Protein AF-A0A170XIV2-F1 (afdb_monomer_lite)

Organism: Triatoma infestans (NCBI:txid30076)

InterPro domains:
  IPR051944 BEACH domain-containing protein [PTHR46108] (42-141)

Sequence (144 aa):
MEKFGSIKQWIGIMNIMRKLRGSSGSAGNALTTNVLEEAGTAQHAALGLMHLKKLFSEYSHPVQNLSDKERDDKLYNMLPLFCKVFGNCPSSDMTAKFRDIVSFCQQVSKLMVSEIRRRASNQSTEAASCAIAKFLEIEGCEES

Secondary structure (DSSP, 8-state):
------HHHHHHHHHHHHHHHT-SS---------TTSHHHHHHHHHHHHHHHHHHHHHHHS-SSPPPHHHHHHHHHHHHHHHHHHHTT--HHHHHHH-TTHHHHHHHHHHHHHHHHHHHHTTS-HHHHHHHHHHHHPPPP----

pLDDT: mean 75.19, std 19.25, range [30.17, 95.06]

Radius of gyration: 17.4 Å; chains: 1; bounding box: 47×33×42 Å

Foldseek 3Di:
DPLDDDLCLVVLLVVLVVQLVPPPDDDDDDDDDDPPCCPVLVVVLLVLLVVLQVLVVCLVVPPDDDDPVRSLVSLSVSSVSCCSNPVPPRSVCVCVSHVCSVVSSVSVVVSLVVVLCVLLPPDDPVSSCVSSCVVNDDPDPPDD

Structure (mmCIF, N/CA/C/O backbone):
data_AF-A0A170XIV2-F1
#
_entry.id   AF-A0A170XIV2-F1
#
loop_
_atom_site.group_PDB
_atom_site.id
_atom_site.type_symbol
_atom_site.label_atom_id
_atom_site.label_alt_id
_atom_site.label_comp_id
_atom_site.label_asym_id
_atom_site.label_entity_id
_atom_site.label_seq_id
_atom_site.pdbx_PDB_ins_code
_atom_site.Cartn_x
_atom_site.Cartn_y
_atom_site.Cartn_z
_atom_site.occupancy
_atom_site.B_iso_or_equiv
_atom_site.auth_seq_id
_atom_site.auth_comp_id
_atom_site.auth_asym_id
_atom_site.auth_atom_id
_atom_site.pdbx_PDB_model_num
ATOM 1 N N . MET A 1 1 ? -1.503 -14.790 15.532 1.00 33.47 1 MET A N 1
ATOM 2 C CA . MET A 1 1 ? -1.914 -13.772 14.532 1.00 33.47 1 MET A CA 1
ATOM 3 C C . MET A 1 1 ? -0.767 -12.774 14.357 1.00 33.47 1 MET A C 1
ATOM 5 O O . MET A 1 1 ? -0.903 -11.611 14.700 1.00 33.47 1 MET A O 1
ATOM 9 N N . GLU A 1 2 ? 0.373 -13.229 13.834 1.00 34.78 2 GLU A N 1
ATOM 10 C CA . GLU A 1 2 ? 1.635 -12.464 13.791 1.00 34.78 2 GLU A CA 1
ATOM 11 C C . GLU A 1 2 ? 2.060 -12.179 12.343 1.00 34.78 2 GLU A C 1
ATOM 13 O O . GLU A 1 2 ? 3.167 -12.480 11.918 1.00 34.78 2 GLU A O 1
ATOM 18 N N . LYS A 1 3 ? 1.147 -11.640 11.528 1.00 42.34 3 LYS A N 1
ATOM 19 C CA . LYS A 1 3 ? 1.442 -11.298 10.122 1.00 42.34 3 LYS A CA 1
ATOM 20 C C . LYS A 1 3 ? 1.917 -9.850 9.935 1.00 42.34 3 LYS A C 1
ATOM 22 O O . LYS A 1 3 ? 1.738 -9.288 8.857 1.00 42.34 3 LYS A O 1
ATOM 27 N N . PHE A 1 4 ? 2.480 -9.207 10.956 1.00 49.56 4 PHE A N 1
ATOM 28 C CA . PHE A 1 4 ? 2.910 -7.815 10.820 1.00 49.56 4 PHE A CA 1
ATOM 29 C C . PHE A 1 4 ? 4.346 -7.739 10.299 1.00 49.56 4 PHE A C 1
ATOM 31 O O . PHE A 1 4 ? 5.310 -7.978 11.020 1.00 49.56 4 PHE A O 1
ATOM 38 N N . GLY A 1 5 ? 4.464 -7.408 9.007 1.00 50.53 5 GLY A N 1
ATOM 39 C CA . GLY A 1 5 ? 5.718 -6.998 8.383 1.00 50.53 5 GLY A CA 1
ATOM 40 C C . GLY A 1 5 ? 6.363 -5.881 9.200 1.00 50.53 5 GLY A C 1
ATOM 41 O O . GLY A 1 5 ? 5.712 -4.885 9.510 1.00 50.53 5 GLY A O 1
ATOM 42 N N . SER A 1 6 ? 7.622 -6.111 9.575 1.00 53.88 6 SER A N 1
ATOM 43 C CA . SER A 1 6 ? 8.451 -5.296 10.467 1.00 53.88 6 SER A CA 1
ATOM 44 C C . SER A 1 6 ? 8.247 -3.786 10.284 1.00 53.88 6 SER A C 1
ATOM 46 O O . SER A 1 6 ? 8.099 -3.310 9.164 1.00 53.88 6 SER A O 1
ATOM 48 N N . ILE A 1 7 ? 8.336 -3.010 11.365 1.00 58.91 7 ILE A N 1
ATOM 49 C CA . ILE A 1 7 ? 8.356 -1.531 11.391 1.00 58.91 7 ILE A CA 1
ATOM 50 C C . ILE A 1 7 ? 9.288 -0.932 10.324 1.00 58.91 7 ILE A C 1
ATOM 52 O O . ILE A 1 7 ? 8.987 0.100 9.719 1.00 58.91 7 ILE A O 1
ATOM 56 N N . LYS A 1 8 ? 10.381 -1.640 10.006 1.00 57.44 8 LYS A N 1
ATOM 57 C CA . LYS A 1 8 ? 11.306 -1.327 8.905 1.00 57.44 8 LYS A CA 1
ATOM 58 C C . LYS A 1 8 ? 10.610 -1.182 7.547 1.00 57.44 8 LYS A C 1
ATOM 60 O O . LYS A 1 8 ? 11.051 -0.394 6.719 1.00 57.44 8 LYS A O 1
ATOM 65 N N . GLN A 1 9 ? 9.519 -1.904 7.320 1.00 63.56 9 GLN A N 1
ATOM 66 C CA . GLN A 1 9 ? 8.713 -1.855 6.108 1.00 63.56 9 GLN A CA 1
ATOM 67 C C . GLN A 1 9 ? 7.925 -0.543 6.021 1.00 63.56 9 GLN A C 1
ATOM 69 O O . GLN A 1 9 ? 8.018 0.146 5.011 1.00 63.56 9 GLN A O 1
ATOM 74 N N . TRP A 1 10 ? 7.227 -0.135 7.088 1.00 66.81 10 TRP A N 1
ATOM 75 C CA . TRP A 1 10 ? 6.501 1.142 7.128 1.00 66.81 10 TRP A CA 1
ATOM 76 C C . TRP A 1 10 ? 7.440 2.346 7.090 1.00 66.81 10 TRP A C 1
ATOM 78 O O . TRP A 1 10 ? 7.224 3.257 6.293 1.00 66.81 10 TRP A O 1
ATOM 88 N N . ILE A 1 11 ? 8.528 2.322 7.867 1.00 65.44 11 ILE A N 1
ATOM 89 C CA . ILE A 1 11 ? 9.573 3.354 7.811 1.00 65.44 11 ILE A CA 1
ATOM 90 C C . ILE A 1 11 ? 10.222 3.379 6.427 1.00 65.44 11 ILE A C 1
ATOM 92 O O . ILE A 1 11 ? 10.408 4.453 5.859 1.00 65.44 11 ILE A O 1
ATOM 96 N N . GLY A 1 12 ? 10.530 2.214 5.855 1.00 66.25 12 GLY A N 1
ATOM 97 C CA . GLY A 1 12 ? 11.078 2.083 4.509 1.00 66.25 12 GLY A CA 1
ATOM 98 C C . GLY A 1 12 ? 10.160 2.715 3.470 1.00 66.25 12 GLY A C 1
ATOM 99 O O . GLY A 1 12 ? 10.609 3.544 2.684 1.00 66.25 12 GLY A O 1
ATOM 100 N N . ILE A 1 13 ? 8.861 2.417 3.523 1.00 68.25 13 ILE A N 1
ATOM 101 C CA . ILE A 1 13 ? 7.859 3.026 2.646 1.00 68.25 13 ILE A CA 1
ATOM 102 C C . ILE A 1 13 ? 7.775 4.532 2.874 1.00 68.25 13 ILE A C 1
ATOM 104 O O . ILE A 1 13 ? 7.846 5.282 1.909 1.00 68.25 13 ILE A O 1
ATOM 108 N N . MET A 1 14 ? 7.685 5.006 4.117 1.00 72.62 14 MET A N 1
ATOM 109 C CA . MET A 1 14 ? 7.622 6.439 4.423 1.00 72.62 14 MET A CA 1
ATOM 110 C C . MET A 1 14 ? 8.887 7.182 3.974 1.00 72.62 14 MET A C 1
ATOM 112 O O . MET A 1 14 ? 8.801 8.311 3.491 1.00 72.62 14 MET A O 1
ATOM 116 N N . ASN A 1 15 ? 10.059 6.554 4.079 1.00 69.44 15 ASN A N 1
ATOM 117 C CA . ASN A 1 15 ? 11.319 7.115 3.610 1.00 69.44 15 ASN A CA 1
ATOM 118 C C . ASN A 1 15 ? 11.382 7.142 2.077 1.00 69.44 15 ASN A C 1
ATOM 120 O O . ASN A 1 15 ? 11.779 8.151 1.501 1.00 69.44 15 ASN A O 1
ATOM 124 N N . ILE A 1 16 ? 10.925 6.079 1.410 1.00 73.50 16 ILE A N 1
ATOM 125 C CA . ILE A 1 16 ? 10.781 6.031 -0.050 1.00 73.50 16 ILE A CA 1
ATOM 126 C C . ILE A 1 16 ? 9.781 7.097 -0.526 1.00 73.50 16 ILE A C 1
ATOM 128 O O . ILE A 1 16 ? 10.059 7.846 -1.454 1.00 73.50 16 ILE A O 1
ATOM 132 N N . MET A 1 17 ? 8.648 7.257 0.151 1.00 70.69 17 MET A N 1
ATOM 133 C CA . MET A 1 17 ? 7.658 8.291 -0.155 1.00 70.69 17 MET A CA 1
ATOM 134 C C . MET A 1 17 ? 8.205 9.707 0.041 1.00 70.69 17 MET A C 1
ATOM 136 O O . MET A 1 17 ? 7.962 10.589 -0.782 1.00 70.69 17 MET A O 1
ATOM 140 N N . ARG A 1 18 ? 8.983 9.934 1.107 1.00 70.69 18 ARG A N 1
ATOM 141 C CA . ARG A 1 18 ? 9.689 11.203 1.333 1.00 70.69 18 ARG A CA 1
ATOM 142 C C . ARG A 1 18 ? 10.680 11.485 0.204 1.00 70.69 18 ARG A C 1
ATOM 144 O O . ARG A 1 18 ? 10.714 12.606 -0.296 1.00 70.69 18 ARG A O 1
ATOM 151 N N . LYS A 1 19 ? 11.426 10.462 -0.218 1.00 68.75 19 LYS A N 1
ATOM 152 C CA . LYS A 1 19 ? 12.349 10.496 -1.359 1.00 68.75 19 LYS A CA 1
ATOM 153 C C . LYS A 1 19 ? 11.640 10.828 -2.681 1.00 68.75 19 LYS A C 1
ATOM 155 O O . LYS A 1 19 ? 12.173 11.618 -3.450 1.00 68.75 19 LYS A O 1
ATOM 160 N N . LEU A 1 20 ? 10.432 10.304 -2.917 1.00 66.56 20 LEU A N 1
ATOM 161 C CA . LEU A 1 20 ? 9.618 10.628 -4.101 1.00 66.56 20 LEU A CA 1
ATOM 162 C C . LEU A 1 20 ? 9.123 12.081 -4.101 1.00 66.56 20 LEU A C 1
ATOM 164 O O . LEU A 1 20 ? 9.109 12.730 -5.141 1.00 66.56 20 LEU A O 1
ATOM 168 N N . ARG A 1 21 ? 8.728 12.606 -2.935 1.00 64.44 21 ARG A N 1
ATOM 169 C CA . ARG A 1 21 ? 8.232 13.986 -2.797 1.00 64.44 21 ARG A CA 1
ATOM 170 C C . ARG A 1 21 ? 9.344 15.038 -2.894 1.00 64.44 21 ARG A C 1
ATOM 172 O O . ARG A 1 21 ? 9.074 16.164 -3.286 1.00 64.44 21 ARG A O 1
ATOM 179 N N . GLY A 1 22 ? 10.567 14.687 -2.502 1.00 55.75 22 GLY A N 1
ATOM 180 C CA . GLY A 1 22 ? 11.710 15.600 -2.417 1.00 55.75 22 GLY A CA 1
ATOM 181 C C . GLY A 1 22 ? 12.550 15.724 -3.688 1.00 55.75 22 GLY A C 1
ATOM 182 O O . GLY A 1 22 ? 13.654 16.248 -3.605 1.00 55.75 22 GLY A O 1
ATOM 183 N N . SER A 1 23 ? 12.082 15.249 -4.849 1.00 52.53 23 SER A N 1
ATOM 184 C CA . SER A 1 23 ? 12.843 15.327 -6.108 1.00 52.53 23 SER A CA 1
ATOM 185 C C . SER A 1 23 ? 12.818 16.727 -6.744 1.00 52.53 23 SER A C 1
ATOM 187 O O . SER A 1 23 ? 12.548 16.893 -7.932 1.00 52.53 23 SER A O 1
ATOM 189 N N . SER A 1 24 ? 13.146 17.725 -5.931 1.00 49.72 24 SER A N 1
ATOM 190 C CA . SER A 1 24 ? 13.569 19.067 -6.309 1.00 49.72 24 SER A CA 1
ATOM 191 C C . SER A 1 24 ? 14.732 19.466 -5.393 1.00 49.72 24 SER A C 1
ATOM 193 O O . SER A 1 24 ? 14.576 20.250 -4.464 1.00 49.72 24 SER A O 1
ATOM 195 N N . GLY A 1 25 ? 15.915 18.902 -5.654 1.00 46.69 25 GLY A N 1
ATOM 196 C CA . GLY A 1 25 ? 17.177 19.449 -5.152 1.00 46.69 25 GLY A CA 1
ATOM 197 C C . GLY A 1 25 ? 18.109 18.468 -4.438 1.00 46.69 25 GLY A C 1
ATOM 198 O O . GLY A 1 25 ? 17.785 17.907 -3.399 1.00 46.69 25 GLY A O 1
ATOM 199 N N . SER A 1 26 ? 19.331 18.427 -4.967 1.00 38.75 26 SER A N 1
ATOM 200 C CA . SER A 1 26 ? 20.589 18.002 -4.347 1.00 38.75 26 SER A CA 1
ATOM 201 C C . SER A 1 26 ? 20.998 16.530 -4.452 1.00 38.75 26 SER A C 1
ATOM 203 O O . SER A 1 26 ? 20.503 15.637 -3.767 1.00 38.75 26 SER A O 1
ATOM 205 N N . ALA A 1 27 ? 21.999 16.334 -5.311 1.00 56.34 27 ALA A N 1
ATOM 206 C CA . ALA A 1 27 ? 22.899 15.198 -5.332 1.00 56.34 27 ALA A CA 1
ATOM 207 C C . ALA A 1 27 ? 23.684 15.112 -4.010 1.00 56.34 27 ALA A C 1
ATOM 209 O O . ALA A 1 27 ? 24.209 16.110 -3.521 1.00 56.34 27 ALA A O 1
ATOM 210 N N . GLY A 1 28 ? 23.791 13.906 -3.458 1.00 34.81 28 GLY A N 1
ATOM 211 C CA . GLY A 1 28 ? 24.601 13.599 -2.284 1.00 34.81 28 GLY A CA 1
ATOM 212 C C . GLY A 1 28 ? 25.183 12.202 -2.439 1.00 34.81 28 GLY A C 1
ATOM 213 O O . GLY A 1 28 ? 24.463 11.212 -2.368 1.00 34.81 28 GLY A O 1
ATOM 214 N N . ASN A 1 29 ? 26.473 12.170 -2.740 1.00 50.25 29 ASN A N 1
ATOM 215 C CA . ASN A 1 29 ? 27.295 11.018 -3.084 1.00 50.25 29 ASN A CA 1
ATOM 216 C C . ASN A 1 29 ? 27.419 10.010 -1.921 1.00 50.25 29 ASN A C 1
ATOM 218 O O . ASN A 1 29 ? 27.666 10.424 -0.791 1.00 50.25 29 ASN A O 1
ATOM 222 N N . ALA A 1 30 ? 27.356 8.704 -2.201 1.00 38.25 30 ALA A N 1
ATOM 223 C CA . ALA A 1 30 ? 27.972 7.670 -1.362 1.00 38.25 30 ALA A CA 1
ATOM 224 C C . ALA A 1 30 ? 28.393 6.479 -2.240 1.00 38.25 30 ALA A C 1
ATOM 226 O O . ALA A 1 30 ? 27.577 5.877 -2.936 1.00 38.25 30 ALA A O 1
ATOM 227 N N . LEU A 1 31 ? 29.697 6.216 -2.229 1.00 44.44 31 LEU A N 1
ATOM 228 C CA . LEU A 1 31 ? 30.465 5.314 -3.086 1.00 44.44 31 LEU A CA 1
ATOM 229 C C . LEU A 1 31 ? 30.757 3.972 -2.373 1.00 44.44 31 LEU A C 1
ATOM 231 O O . LEU A 1 31 ? 30.977 3.967 -1.166 1.00 44.44 31 LEU A O 1
ATOM 235 N N . THR A 1 32 ? 30.875 2.899 -3.179 1.00 40.06 32 THR A N 1
ATOM 236 C CA . THR A 1 32 ? 31.389 1.519 -2.920 1.00 40.06 32 THR A CA 1
ATOM 237 C C . THR A 1 32 ? 30.554 0.664 -1.950 1.00 40.06 32 THR A C 1
ATOM 239 O O . THR A 1 32 ? 30.119 1.156 -0.923 1.00 40.06 32 THR A O 1
ATOM 242 N N . THR A 1 33 ? 30.220 -0.611 -2.210 1.00 35.78 33 THR A N 1
ATOM 243 C CA . THR A 1 33 ? 31.096 -1.757 -2.546 1.00 35.78 33 THR A CA 1
ATOM 244 C C . THR A 1 33 ? 30.246 -2.959 -3.043 1.00 35.78 33 THR A C 1
ATOM 246 O O . THR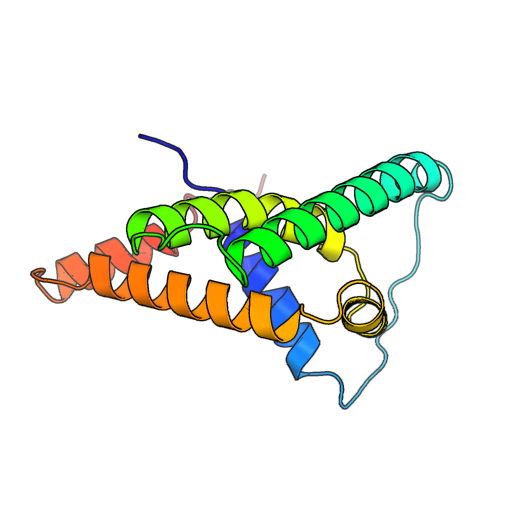 A 1 33 ? 29.092 -3.080 -2.642 1.00 35.78 33 THR A O 1
ATOM 249 N N . ASN A 1 34 ? 30.862 -3.875 -3.817 1.00 37.47 34 ASN A N 1
ATOM 250 C CA . ASN A 1 34 ? 30.439 -5.241 -4.235 1.00 37.47 34 ASN A CA 1
ATOM 251 C C . ASN A 1 34 ? 29.764 -5.425 -5.615 1.00 37.47 34 ASN A C 1
ATOM 253 O O . ASN A 1 34 ? 28.565 -5.643 -5.729 1.00 37.47 34 ASN A O 1
ATOM 257 N N . VAL A 1 35 ? 30.594 -5.476 -6.665 1.00 46.53 35 VAL A N 1
ATOM 258 C CA . VAL A 1 35 ? 30.209 -5.645 -8.087 1.00 46.53 35 VAL A CA 1
ATOM 259 C C . VAL A 1 35 ? 29.984 -7.120 -8.504 1.00 46.53 35 VAL A C 1
ATOM 261 O O . VAL A 1 35 ? 29.719 -7.397 -9.666 1.00 46.53 35 VAL A O 1
ATOM 264 N N . LEU A 1 36 ? 30.041 -8.102 -7.590 1.00 42.28 36 LEU A N 1
ATOM 265 C CA . LEU A 1 36 ? 29.838 -9.524 -7.946 1.00 42.28 36 LEU A CA 1
ATOM 266 C C . LEU A 1 36 ? 28.490 -10.143 -7.518 1.00 42.28 36 LEU A C 1
ATOM 268 O O . LEU A 1 36 ? 28.136 -11.195 -8.041 1.00 42.28 36 LEU A O 1
ATOM 272 N N . GLU A 1 37 ? 27.702 -9.498 -6.649 1.00 42.41 37 GLU A N 1
ATOM 273 C CA . GLU A 1 37 ? 26.364 -9.987 -6.236 1.00 42.41 37 GLU A CA 1
ATOM 274 C C . GLU A 1 37 ? 25.188 -9.287 -6.946 1.00 42.41 37 GLU A C 1
ATOM 276 O O . GLU A 1 37 ? 24.020 -9.636 -6.743 1.00 42.41 37 GLU A O 1
ATOM 281 N N . GLU A 1 38 ? 25.474 -8.304 -7.801 1.00 47.75 38 GLU A N 1
ATOM 282 C CA . GLU A 1 38 ? 24.474 -7.396 -8.374 1.00 47.75 38 GLU A CA 1
ATOM 283 C C . GLU A 1 38 ? 23.591 -8.063 -9.444 1.00 47.75 38 GLU A C 1
ATOM 285 O O . GLU A 1 38 ? 22.407 -7.756 -9.557 1.00 47.75 38 GLU A O 1
ATOM 290 N N . ALA A 1 39 ? 24.112 -9.034 -10.201 1.00 47.50 39 ALA A N 1
ATOM 291 C CA . ALA A 1 39 ? 23.368 -9.644 -11.307 1.00 47.50 39 ALA A CA 1
ATOM 292 C C . ALA A 1 39 ? 22.197 -10.530 -10.833 1.00 47.50 39 ALA A C 1
ATOM 294 O O . ALA A 1 39 ? 21.094 -10.449 -11.378 1.00 47.50 39 ALA A O 1
ATOM 295 N N . GLY A 1 40 ? 22.407 -11.339 -9.787 1.00 51.75 40 GLY A N 1
ATOM 296 C CA . GLY A 1 40 ? 21.359 -12.190 -9.210 1.00 51.75 40 GLY A CA 1
ATOM 297 C C . GLY A 1 40 ? 20.312 -11.376 -8.447 1.00 51.75 40 GLY A C 1
ATOM 298 O O . GLY A 1 40 ? 19.106 -11.567 -8.622 1.00 51.75 40 GLY A O 1
ATOM 299 N N . THR A 1 41 ? 20.751 -10.393 -7.655 1.00 60.22 41 THR A N 1
ATOM 300 C CA . THR A 1 41 ? 19.844 -9.480 -6.941 1.00 60.22 41 THR A CA 1
ATOM 301 C C . THR A 1 41 ? 19.048 -8.586 -7.894 1.00 60.22 41 THR A C 1
ATOM 303 O O . THR A 1 41 ? 17.856 -8.381 -7.657 1.00 60.22 41 THR A O 1
ATOM 306 N N . ALA A 1 42 ? 19.632 -8.132 -9.008 1.00 64.56 42 ALA A N 1
ATOM 307 C CA . ALA A 1 42 ? 18.927 -7.366 -10.036 1.00 64.56 42 ALA A CA 1
ATOM 308 C C . ALA A 1 42 ? 17.830 -8.184 -10.735 1.00 64.56 42 ALA A C 1
ATOM 310 O O . ALA A 1 42 ? 16.726 -7.673 -10.938 1.00 64.56 42 ALA A O 1
ATOM 311 N N . GLN A 1 43 ? 18.079 -9.461 -11.047 1.00 70.44 43 GLN A N 1
ATOM 312 C CA . GLN A 1 43 ? 17.052 -10.356 -11.597 1.00 70.44 43 GLN A CA 1
ATOM 313 C C . GLN A 1 43 ? 15.910 -10.587 -10.597 1.00 70.44 43 GLN A C 1
ATOM 315 O O . GLN A 1 43 ? 14.734 -10.478 -10.955 1.00 70.44 43 GLN A O 1
ATOM 320 N N . HIS A 1 44 ? 16.234 -10.816 -9.321 1.00 74.38 44 HIS A N 1
ATOM 321 C CA . HIS A 1 44 ? 15.226 -10.937 -8.266 1.00 74.38 44 HIS A CA 1
ATOM 322 C C . HIS A 1 44 ? 14.439 -9.636 -8.038 1.00 74.38 44 HIS A C 1
ATOM 324 O O . HIS A 1 44 ? 13.234 -9.691 -7.780 1.00 74.38 44 HIS A O 1
ATOM 330 N N . ALA A 1 45 ? 15.077 -8.471 -8.170 1.00 81.00 45 ALA A N 1
ATOM 331 C CA . ALA A 1 45 ? 14.414 -7.172 -8.090 1.00 81.00 45 ALA A CA 1
ATOM 332 C C . ALA A 1 45 ? 13.503 -6.917 -9.302 1.00 81.00 45 ALA A C 1
ATOM 334 O O . ALA A 1 45 ? 12.392 -6.418 -9.133 1.00 81.00 45 ALA A O 1
ATOM 335 N N . ALA A 1 46 ? 13.917 -7.307 -10.510 1.00 85.31 46 ALA A N 1
ATOM 336 C CA . ALA A 1 46 ? 13.105 -7.185 -11.720 1.00 85.31 46 ALA A CA 1
ATOM 337 C C . ALA A 1 46 ? 11.847 -8.069 -11.666 1.00 85.31 46 ALA A C 1
ATOM 339 O O . ALA A 1 46 ? 10.746 -7.596 -11.957 1.00 85.31 46 ALA A O 1
ATOM 340 N N . LEU A 1 47 ? 11.984 -9.324 -11.221 1.00 89.75 47 LEU A N 1
ATOM 341 C CA . LEU A 1 47 ? 10.846 -10.225 -11.005 1.00 89.75 47 LEU A CA 1
ATOM 342 C C . LEU A 1 47 ? 9.924 -9.714 -9.890 1.00 89.75 47 LEU A C 1
ATOM 344 O O . LEU A 1 47 ? 8.703 -9.704 -10.053 1.00 89.75 47 LEU A O 1
ATOM 348 N N . GLY A 1 48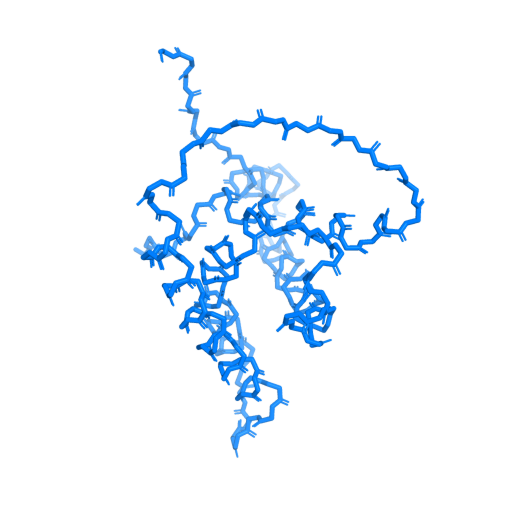 ? 10.496 -9.221 -8.786 1.00 89.69 48 GLY A N 1
ATOM 349 C CA . GLY A 1 48 ? 9.739 -8.583 -7.708 1.00 89.69 48 GLY A CA 1
ATOM 350 C C . GLY A 1 48 ? 8.953 -7.360 -8.188 1.00 89.69 48 GLY A C 1
ATOM 351 O O . GLY A 1 48 ? 7.785 -7.203 -7.840 1.00 89.69 48 GLY A O 1
ATOM 352 N N . LEU A 1 49 ? 9.556 -6.533 -9.048 1.00 91.88 49 LEU A N 1
ATOM 353 C CA . LEU A 1 49 ? 8.913 -5.367 -9.652 1.00 91.88 49 LEU A CA 1
ATOM 354 C C . LEU A 1 49 ? 7.766 -5.774 -10.582 1.00 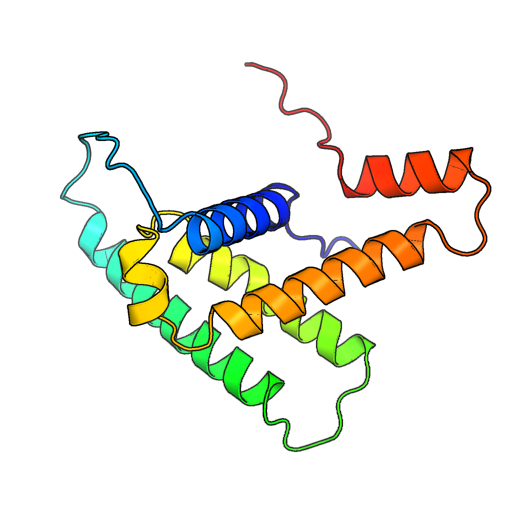91.88 49 LEU A C 1
ATOM 356 O O . LEU A 1 49 ? 6.694 -5.174 -10.531 1.00 91.88 49 LEU A O 1
ATOM 360 N N . MET A 1 50 ? 7.973 -6.787 -11.427 1.00 94.06 50 MET A N 1
ATOM 361 C CA . MET A 1 50 ? 6.922 -7.314 -12.300 1.00 94.06 50 MET A CA 1
ATOM 362 C C . MET A 1 50 ? 5.739 -7.835 -11.478 1.00 94.06 50 MET A C 1
ATOM 364 O O . MET A 1 50 ? 4.587 -7.525 -11.788 1.00 94.06 50 MET A O 1
ATOM 368 N N . HIS A 1 51 ? 6.016 -8.575 -10.403 1.00 94.44 51 HIS A N 1
ATOM 369 C CA . HIS A 1 51 ? 4.978 -9.093 -9.521 1.00 94.44 51 HIS A CA 1
ATOM 370 C C . HIS A 1 51 ? 4.218 -7.969 -8.808 1.00 94.44 51 HIS A C 1
ATOM 372 O O . HIS A 1 51 ? 2.989 -7.961 -8.826 1.00 94.44 51 HIS A O 1
ATOM 378 N N . LEU A 1 52 ? 4.931 -6.980 -8.264 1.00 94.19 52 LEU A N 1
ATOM 379 C CA . LEU A 1 52 ? 4.330 -5.811 -7.627 1.00 94.19 52 LEU A CA 1
ATOM 380 C C . LEU A 1 52 ? 3.402 -5.053 -8.588 1.00 94.19 52 LEU A C 1
ATOM 382 O O . LEU A 1 52 ? 2.271 -4.739 -8.223 1.00 94.19 52 LEU A O 1
ATOM 386 N N . LYS A 1 53 ? 3.847 -4.804 -9.827 1.00 94.06 53 LYS A N 1
ATOM 387 C CA . LYS A 1 53 ? 3.023 -4.158 -10.862 1.00 94.06 53 LYS A CA 1
ATOM 388 C C . LYS A 1 53 ? 1.758 -4.952 -11.159 1.00 94.06 53 LYS A C 1
ATOM 390 O O . LYS A 1 53 ? 0.682 -4.367 -11.251 1.00 94.06 53 LYS A O 1
ATOM 395 N N . LYS A 1 54 ? 1.880 -6.276 -11.296 1.00 94.75 54 LYS A N 1
ATOM 396 C CA . LYS A 1 54 ? 0.735 -7.157 -11.547 1.00 94.75 54 LYS A CA 1
ATOM 397 C C . LYS A 1 54 ? -0.279 -7.072 -10.405 1.00 94.75 54 LYS A C 1
ATOM 399 O O . LYS A 1 54 ? -1.444 -6.784 -10.657 1.00 94.75 54 LYS A O 1
ATOM 404 N N . LEU A 1 55 ? 0.179 -7.242 -9.164 1.00 94.94 55 LEU A N 1
ATOM 405 C CA . LEU A 1 55 ? -0.673 -7.149 -7.978 1.00 94.94 55 LEU A CA 1
ATOM 406 C C . LEU A 1 55 ? -1.369 -5.786 -7.890 1.00 94.94 55 LEU A C 1
ATOM 408 O O . LEU A 1 55 ? -2.570 -5.722 -7.631 1.00 94.94 55 LEU A O 1
ATOM 412 N N . PHE A 1 56 ? -0.639 -4.694 -8.129 1.00 95.06 56 PHE A N 1
ATOM 413 C CA . PHE A 1 56 ? -1.219 -3.356 -8.048 1.00 95.06 56 PHE A CA 1
ATOM 414 C C . PHE A 1 56 ? -2.223 -3.067 -9.172 1.00 95.06 56 PHE A C 1
ATOM 416 O O . PHE A 1 56 ? -3.222 -2.384 -8.938 1.00 95.06 56 PHE A O 1
ATOM 423 N N . SER A 1 57 ? -2.006 -3.625 -10.366 1.00 94.19 57 SER A N 1
ATOM 424 C CA . SER A 1 57 ? -2.971 -3.558 -11.467 1.00 94.19 57 SER A CA 1
ATOM 425 C C . SER A 1 57 ? -4.280 -4.264 -11.100 1.00 94.19 57 SER A C 1
ATOM 427 O O . SER A 1 57 ? -5.347 -3.668 -11.227 1.00 94.19 57 SER A O 1
ATOM 429 N N . GLU A 1 58 ? -4.200 -5.479 -10.545 1.00 93.19 58 GLU A N 1
ATOM 430 C CA . GLU A 1 58 ? -5.365 -6.245 -10.070 1.00 93.19 58 GLU A CA 1
ATOM 431 C C . GLU A 1 58 ? -6.087 -5.558 -8.898 1.00 93.19 58 GLU A C 1
ATOM 433 O O . GLU A 1 58 ? -7.301 -5.668 -8.754 1.00 93.19 58 GLU A O 1
ATOM 438 N N . TYR A 1 59 ? -5.350 -4.844 -8.046 1.00 93.69 59 TYR A N 1
ATOM 439 C CA . TYR A 1 59 ? -5.915 -4.055 -6.948 1.00 93.69 59 TYR A CA 1
ATOM 440 C C . TYR A 1 59 ? -6.634 -2.785 -7.429 1.00 93.69 59 TYR A C 1
ATOM 442 O O . TYR A 1 59 ? -7.652 -2.384 -6.852 1.00 93.69 59 TYR A O 1
ATOM 450 N N . SER A 1 60 ? -6.089 -2.142 -8.465 1.00 92.31 60 SER A N 1
ATOM 451 C CA . SER A 1 60 ? -6.633 -0.910 -9.050 1.00 92.31 60 SER A CA 1
ATOM 452 C C . SER A 1 60 ? -7.816 -1.180 -9.978 1.00 92.31 60 SER A C 1
ATOM 454 O O . SER A 1 60 ? -8.737 -0.371 -10.032 1.00 92.31 60 SER A O 1
ATOM 456 N N . HIS A 1 61 ? -7.821 -2.332 -10.650 1.00 91.44 61 HIS A N 1
ATOM 457 C CA . HIS A 1 61 ? -8.872 -2.759 -11.573 1.00 91.44 61 HIS A CA 1
ATOM 458 C C . HIS A 1 61 ? -9.390 -4.150 -11.179 1.00 91.44 61 HIS A C 1
ATOM 460 O O . HIS A 1 61 ? -9.142 -5.132 -11.886 1.00 91.44 61 HIS A O 1
ATOM 466 N N . PRO A 1 62 ? -10.057 -4.277 -10.020 1.00 87.75 62 PRO A N 1
ATOM 467 C CA . PRO A 1 62 ? -10.499 -5.574 -9.549 1.00 87.75 62 PRO A CA 1
ATOM 468 C C . PRO A 1 62 ? -11.687 -6.070 -10.385 1.00 87.75 62 PRO A C 1
ATOM 470 O O . PRO A 1 62 ? -12.603 -5.316 -10.702 1.00 87.75 62 PRO A O 1
ATOM 473 N N . VAL A 1 63 ? -11.681 -7.361 -10.725 1.00 83.94 63 VAL A N 1
ATOM 474 C CA . VAL A 1 63 ? -12.769 -8.009 -11.488 1.00 83.94 63 VAL A CA 1
ATOM 475 C C . VAL A 1 63 ? -14.059 -8.101 -10.662 1.00 83.94 63 VAL A C 1
ATOM 477 O O . VAL A 1 63 ? -15.158 -8.128 -11.207 1.00 83.94 63 VAL A O 1
ATOM 480 N N . GLN A 1 64 ? -13.925 -8.136 -9.336 1.00 87.06 64 GLN A N 1
ATOM 481 C CA . GLN A 1 64 ? -15.024 -8.167 -8.377 1.00 87.06 64 GLN A CA 1
ATOM 482 C C . GLN A 1 64 ? -14.809 -7.085 -7.322 1.00 87.06 64 GLN A C 1
ATOM 484 O O . GLN A 1 64 ? -13.670 -6.767 -6.981 1.00 87.06 64 GLN A O 1
ATOM 489 N N . ASN A 1 65 ? -15.896 -6.529 -6.786 1.00 88.06 65 ASN A N 1
ATOM 490 C CA . ASN A 1 65 ? -15.808 -5.549 -5.708 1.00 88.06 65 ASN A CA 1
ATOM 491 C C . ASN A 1 65 ? -15.105 -6.174 -4.497 1.00 88.06 65 ASN A C 1
ATOM 493 O O . ASN A 1 65 ? -15.566 -7.176 -3.960 1.00 88.06 65 ASN A O 1
ATOM 497 N N . LEU A 1 66 ? -13.991 -5.570 -4.088 1.00 89.56 66 LEU A N 1
ATOM 498 C CA . LEU A 1 66 ? -13.233 -5.979 -2.910 1.00 89.56 66 LEU A CA 1
ATOM 499 C C . LEU A 1 66 ? -13.784 -5.261 -1.680 1.00 89.56 66 LEU A C 1
ATOM 501 O O . LEU A 1 66 ? -13.976 -4.044 -1.717 1.00 89.56 66 LEU A O 1
ATOM 505 N N . SER A 1 67 ? -13.969 -5.991 -0.585 1.00 92.44 67 SER A N 1
ATOM 506 C CA . SER A 1 67 ? -14.202 -5.392 0.730 1.00 92.44 67 SER A CA 1
ATOM 507 C C . SER A 1 67 ? -12.971 -4.618 1.215 1.00 92.44 67 SER A C 1
ATOM 509 O O . SER A 1 67 ? -11.844 -4.893 0.796 1.00 92.44 67 SER A O 1
ATOM 511 N N . ASP A 1 68 ? -13.164 -3.683 2.150 1.00 88.25 68 ASP A N 1
ATOM 512 C CA . ASP A 1 68 ? -12.059 -2.907 2.735 1.00 88.25 68 ASP A CA 1
ATOM 513 C C . ASP A 1 68 ? -10.972 -3.815 3.325 1.00 88.25 68 ASP A C 1
ATOM 515 O O . ASP A 1 68 ? -9.782 -3.606 3.098 1.00 88.25 68 ASP A O 1
ATOM 519 N N . LYS A 1 69 ? -11.381 -4.903 3.988 1.00 88.25 69 LYS A N 1
ATOM 520 C CA . LYS A 1 69 ? -10.459 -5.897 4.541 1.00 88.25 69 LYS A CA 1
ATOM 521 C C . LYS A 1 69 ? -9.604 -6.565 3.460 1.00 88.25 69 LYS A C 1
ATOM 523 O O . LYS A 1 69 ? -8.400 -6.714 3.639 1.00 88.25 69 LYS A O 1
ATOM 528 N N . GLU A 1 70 ? -10.205 -6.962 2.341 1.00 92.50 70 GLU A N 1
ATOM 529 C CA . GLU A 1 70 ? -9.472 -7.595 1.236 1.00 92.50 70 GLU A CA 1
ATOM 530 C C . GLU A 1 70 ? -8.530 -6.615 0.537 1.00 92.50 70 GLU A C 1
ATOM 532 O O . GLU A 1 70 ? -7.448 -7.001 0.082 1.00 92.50 70 GLU A O 1
ATOM 537 N N . ARG A 1 71 ? -8.926 -5.340 0.450 1.00 91.31 71 ARG A N 1
ATOM 538 C CA . ARG A 1 71 ? -8.064 -4.271 -0.063 1.00 91.31 71 ARG A CA 1
ATOM 539 C C . ARG A 1 71 ? -6.839 -4.094 0.827 1.00 91.31 71 ARG A C 1
ATOM 541 O O . ARG A 1 71 ? -5.722 -4.081 0.305 1.00 91.31 71 ARG A O 1
ATOM 548 N N . ASP A 1 72 ? -7.041 -4.032 2.138 1.00 90.94 72 ASP A N 1
ATOM 549 C CA . ASP A 1 72 ? -5.963 -3.915 3.116 1.00 90.94 72 ASP A CA 1
ATOM 550 C C . ASP A 1 72 ? -5.028 -5.131 3.056 1.00 90.94 72 ASP A C 1
ATOM 552 O O . ASP A 1 72 ? -3.816 -4.970 2.911 1.00 90.94 72 ASP A O 1
ATOM 556 N N . ASP A 1 73 ? -5.577 -6.351 3.055 1.00 90.88 73 ASP A N 1
ATOM 557 C CA . ASP A 1 73 ? -4.802 -7.596 2.966 1.00 90.88 73 ASP A CA 1
ATOM 558 C C . ASP A 1 73 ? -3.950 -7.646 1.679 1.00 90.88 73 ASP A C 1
ATOM 560 O O . ASP A 1 73 ? -2.778 -8.037 1.706 1.00 90.88 73 ASP A O 1
ATOM 564 N N . LYS A 1 74 ? -4.490 -7.195 0.538 1.00 92.69 74 LYS A N 1
ATOM 565 C CA . LYS A 1 74 ? -3.729 -7.076 -0.717 1.00 92.69 74 LYS A CA 1
ATOM 566 C C . LYS A 1 74 ? -2.588 -6.068 -0.605 1.00 92.69 74 LYS A C 1
ATOM 568 O O . LYS A 1 74 ? -1.476 -6.387 -1.024 1.00 92.69 74 LYS A O 1
ATOM 573 N N . LEU A 1 75 ? -2.833 -4.883 -0.042 1.00 91.69 75 LEU A N 1
ATOM 574 C CA . LEU A 1 75 ? -1.785 -3.881 0.158 1.00 91.69 75 LEU A CA 1
ATOM 575 C C . LEU A 1 75 ? -0.681 -4.417 1.072 1.00 91.69 75 LEU A C 1
ATOM 577 O O . LEU A 1 75 ? 0.489 -4.305 0.709 1.00 91.69 75 LEU A O 1
ATOM 581 N N . TYR A 1 76 ? -1.032 -5.075 2.182 1.00 88.69 76 TYR A N 1
ATOM 582 C CA . TYR A 1 76 ? -0.066 -5.707 3.085 1.00 88.69 76 TYR A CA 1
ATOM 583 C 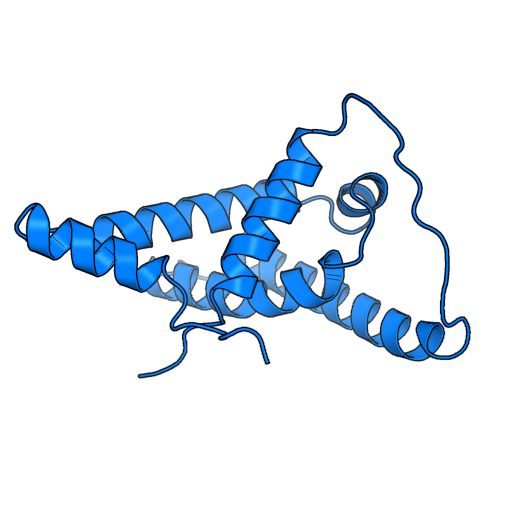C . TYR A 1 76 ? 0.847 -6.708 2.377 1.00 88.69 76 TYR A C 1
ATOM 585 O O . TYR A 1 76 ? 2.049 -6.704 2.628 1.00 88.69 76 TYR A O 1
ATOM 593 N N . ASN A 1 77 ? 0.314 -7.514 1.455 1.00 90.25 77 ASN A N 1
ATOM 594 C CA . ASN A 1 77 ? 1.114 -8.457 0.667 1.00 90.25 77 ASN A CA 1
ATOM 595 C C . ASN A 1 77 ? 2.070 -7.764 -0.322 1.00 90.25 77 ASN A C 1
ATOM 597 O O . ASN A 1 77 ? 3.108 -8.321 -0.675 1.00 90.25 77 ASN A O 1
ATOM 601 N N . MET A 1 78 ? 1.748 -6.546 -0.769 1.00 93.06 78 MET A N 1
ATOM 602 C CA . MET A 1 78 ? 2.586 -5.772 -1.692 1.00 93.06 78 MET A CA 1
ATOM 603 C C . MET A 1 78 ? 3.719 -5.019 -0.987 1.00 93.06 78 MET A C 1
ATOM 605 O O . MET A 1 78 ? 4.758 -4.768 -1.599 1.00 93.06 78 MET A O 1
ATOM 609 N N . LEU A 1 79 ? 3.552 -4.659 0.289 1.00 88.06 79 LEU A N 1
ATOM 610 C CA . LEU A 1 79 ? 4.527 -3.852 1.028 1.00 88.06 79 LEU A CA 1
ATOM 611 C C . LEU A 1 79 ? 5.941 -4.481 1.106 1.00 88.06 79 LEU A C 1
ATOM 613 O O . LEU A 1 79 ? 6.904 -3.761 0.825 1.00 88.06 79 LEU A O 1
ATOM 617 N N . PRO A 1 80 ? 6.122 -5.787 1.410 1.00 84.69 80 PRO A N 1
ATOM 618 C CA . PRO A 1 80 ? 7.454 -6.396 1.450 1.00 84.69 80 PRO A CA 1
ATOM 619 C C . PRO A 1 80 ? 8.140 -6.381 0.082 1.00 84.69 80 PRO A C 1
ATOM 621 O O . PRO A 1 80 ? 9.342 -6.133 -0.018 1.00 84.69 80 PRO A O 1
ATOM 624 N N . LEU A 1 81 ? 7.367 -6.613 -0.985 1.00 86.75 81 LEU A N 1
ATOM 625 C CA . LEU A 1 81 ? 7.856 -6.582 -2.363 1.00 86.75 81 LEU A CA 1
ATOM 626 C C . LEU A 1 81 ? 8.320 -5.176 -2.735 1.00 86.75 81 LEU A C 1
ATOM 628 O O . LEU A 1 81 ? 9.400 -5.016 -3.295 1.00 86.75 81 LEU A O 1
ATOM 632 N N . PHE A 1 82 ? 7.541 -4.158 -2.366 1.00 88.81 82 PHE A N 1
ATOM 633 C CA . PHE A 1 82 ? 7.907 -2.764 -2.577 1.00 88.81 82 PHE A CA 1
ATOM 634 C C . PHE A 1 82 ? 9.229 -2.415 -1.889 1.00 88.81 82 PHE A C 1
ATOM 636 O O . PHE A 1 82 ? 10.132 -1.891 -2.538 1.00 88.81 82 PHE A O 1
ATOM 643 N N . CYS A 1 83 ? 9.388 -2.763 -0.610 1.00 84.56 83 CYS A N 1
ATOM 644 C CA . CYS A 1 83 ? 10.638 -2.530 0.115 1.00 84.56 83 CYS A CA 1
ATOM 645 C C . CYS A 1 83 ? 11.819 -3.284 -0.502 1.00 84.56 83 CYS A C 1
ATOM 647 O O . CYS A 1 83 ? 12.896 -2.711 -0.637 1.00 84.56 83 CYS A O 1
ATOM 649 N N . LYS A 1 84 ? 11.626 -4.537 -0.925 1.00 84.38 84 LYS A N 1
ATOM 650 C CA . LYS A 1 84 ? 12.684 -5.325 -1.567 1.00 84.38 84 LYS A CA 1
ATOM 651 C C . LYS A 1 84 ? 13.125 -4.727 -2.907 1.00 84.38 84 LYS A C 1
ATOM 653 O O . LYS A 1 84 ? 14.313 -4.708 -3.203 1.00 84.38 84 LYS A O 1
ATOM 658 N N . VAL A 1 85 ? 12.180 -4.238 -3.708 1.00 87.50 85 VAL A N 1
ATOM 659 C CA . VAL A 1 85 ? 12.445 -3.681 -5.045 1.00 87.50 85 VAL A CA 1
ATOM 660 C C . VAL A 1 85 ? 13.025 -2.267 -4.973 1.00 87.50 85 VAL A C 1
ATOM 662 O O . VAL A 1 85 ? 13.920 -1.930 -5.746 1.00 87.50 85 VAL A O 1
ATOM 665 N N . PHE A 1 86 ? 12.522 -1.432 -4.062 1.00 85.56 86 PHE A N 1
ATOM 666 C CA . PHE A 1 86 ? 12.843 -0.003 -4.013 1.00 85.56 86 PHE A CA 1
ATOM 667 C C . PHE A 1 86 ? 13.731 0.416 -2.841 1.00 85.56 86 PHE A C 1
ATOM 669 O O . PHE A 1 86 ? 14.176 1.561 -2.822 1.00 85.56 86 PHE A O 1
ATOM 676 N N . GLY A 1 87 ? 14.040 -0.479 -1.898 1.00 81.50 87 GLY A N 1
ATOM 677 C CA . GLY A 1 87 ? 14.845 -0.166 -0.711 1.00 81.50 87 GLY A CA 1
ATOM 678 C C . GLY A 1 87 ? 16.202 0.459 -1.046 1.00 81.50 87 GLY A C 1
ATOM 679 O O . GLY A 1 87 ? 16.586 1.449 -0.425 1.00 81.50 87 GLY A O 1
ATOM 680 N N . ASN A 1 88 ? 16.850 -0.047 -2.101 1.00 78.38 88 ASN A N 1
ATOM 681 C CA . ASN A 1 88 ? 18.137 0.444 -2.605 1.00 78.38 88 ASN A CA 1
ATOM 682 C C . ASN A 1 88 ? 18.014 1.190 -3.948 1.00 78.38 88 ASN A C 1
ATOM 684 O O . ASN A 1 88 ? 19.021 1.517 -4.568 1.00 78.38 88 ASN A O 1
ATOM 688 N N . CYS A 1 89 ? 16.794 1.448 -4.435 1.00 79.31 89 CYS A N 1
ATOM 689 C CA . CYS A 1 89 ? 16.599 2.119 -5.720 1.00 79.31 89 CYS A CA 1
ATOM 690 C C . CYS A 1 89 ? 16.762 3.644 -5.558 1.00 79.31 89 CYS A C 1
ATOM 692 O O . CYS A 1 89 ? 16.162 4.217 -4.643 1.00 79.31 89 CYS A O 1
ATOM 694 N N . PRO A 1 90 ? 17.506 4.333 -6.444 1.00 78.81 90 PRO A N 1
ATOM 695 C CA . PRO A 1 90 ? 17.521 5.793 -6.491 1.00 78.81 90 PRO A CA 1
ATOM 696 C C . PRO A 1 90 ? 16.123 6.351 -6.768 1.00 78.81 90 PRO A C 1
ATOM 698 O O . PRO A 1 90 ? 15.379 5.782 -7.570 1.00 78.81 90 PRO A O 1
ATOM 701 N N . SER A 1 91 ? 15.770 7.478 -6.141 1.00 74.69 91 SER A N 1
ATOM 702 C CA . SER A 1 91 ? 14.454 8.125 -6.288 1.00 74.69 91 SER A CA 1
ATOM 703 C C . SER A 1 91 ? 14.134 8.491 -7.740 1.00 74.69 91 SER A C 1
ATOM 705 O O . SER A 1 91 ? 12.993 8.333 -8.171 1.00 74.69 91 SER A O 1
ATOM 707 N N . SER A 1 92 ? 15.149 8.938 -8.492 1.00 77.06 92 SER A N 1
ATOM 708 C CA . SER A 1 92 ? 15.062 9.297 -9.916 1.00 77.06 92 SER A CA 1
ATOM 709 C C . SER A 1 92 ? 14.534 8.154 -10.781 1.00 77.06 92 SER A C 1
ATOM 711 O O . SER A 1 92 ? 13.801 8.379 -11.742 1.00 77.06 92 SER A O 1
ATOM 713 N N . ASP A 1 93 ? 14.859 6.920 -10.404 1.00 82.94 93 ASP A N 1
ATOM 714 C CA . ASP A 1 93 ? 14.595 5.732 -11.211 1.00 82.94 93 ASP A CA 1
ATOM 715 C C . ASP A 1 93 ? 13.264 5.082 -10.837 1.00 82.94 93 ASP A C 1
ATOM 717 O O . ASP A 1 93 ? 12.721 4.272 -11.592 1.00 82.94 93 ASP A O 1
ATOM 721 N N . MET A 1 94 ? 12.719 5.419 -9.664 1.00 84.56 94 MET A N 1
ATOM 722 C CA . MET A 1 94 ? 11.527 4.765 -9.136 1.00 84.56 94 MET A CA 1
ATOM 723 C C . MET A 1 94 ? 10.305 5.004 -10.019 1.00 84.56 94 MET A C 1
ATOM 725 O O . MET A 1 94 ? 9.597 4.057 -10.356 1.00 84.56 94 MET A O 1
ATOM 729 N N . THR A 1 95 ? 10.092 6.251 -10.443 1.00 84.12 95 THR A N 1
ATOM 730 C CA . THR A 1 95 ? 8.968 6.633 -11.310 1.00 84.12 95 THR A CA 1
ATOM 731 C C . THR A 1 95 ? 9.079 5.993 -12.694 1.00 84.12 95 THR A C 1
ATOM 733 O O . THR A 1 95 ? 8.076 5.548 -13.252 1.00 84.12 95 THR A O 1
ATOM 736 N N . ALA A 1 96 ? 10.299 5.876 -13.233 1.00 86.44 96 ALA A N 1
ATOM 737 C CA . ALA A 1 96 ? 10.544 5.183 -14.498 1.00 86.44 96 ALA A CA 1
ATOM 738 C C . ALA A 1 96 ? 10.250 3.678 -14.380 1.00 86.44 96 ALA A C 1
ATOM 740 O O . ALA A 1 96 ? 9.634 3.076 -15.261 1.00 86.44 96 ALA A O 1
ATOM 741 N N . LYS A 1 97 ? 10.643 3.068 -13.255 1.00 86.69 97 LYS A N 1
ATOM 742 C CA . LYS A 1 97 ? 10.429 1.644 -12.984 1.00 86.69 97 LYS A CA 1
ATOM 743 C C . LYS A 1 97 ? 8.979 1.319 -12.666 1.00 86.69 97 LYS A C 1
ATOM 745 O O . LYS A 1 97 ? 8.528 0.254 -13.074 1.00 86.69 97 LYS A O 1
ATOM 750 N N . PHE A 1 98 ? 8.232 2.187 -11.992 1.00 90.44 98 PHE A N 1
ATOM 751 C CA . PHE A 1 98 ? 6.838 1.954 -11.617 1.00 90.44 98 PHE A CA 1
ATOM 752 C C . PHE A 1 98 ? 6.021 3.239 -11.769 1.00 90.44 98 PHE A C 1
ATOM 754 O O . PHE A 1 98 ? 5.976 4.069 -10.869 1.00 90.44 98 PHE A O 1
ATOM 761 N N . ARG A 1 99 ? 5.348 3.394 -12.917 1.00 89.06 99 ARG A N 1
ATOM 762 C CA . ARG A 1 99 ? 4.590 4.619 -13.233 1.00 89.06 99 ARG A CA 1
ATOM 763 C C . ARG A 1 99 ? 3.485 4.928 -12.222 1.00 89.06 99 ARG A C 1
ATOM 765 O O . ARG A 1 99 ? 3.269 6.092 -11.907 1.00 89.06 99 ARG A O 1
ATOM 772 N N . ASP A 1 100 ? 2.865 3.897 -11.651 1.00 91.19 100 ASP A N 1
ATOM 773 C CA . ASP A 1 100 ? 1.791 4.058 -10.665 1.00 91.19 100 ASP A CA 1
ATOM 774 C C . ASP A 1 100 ? 2.299 4.160 -9.220 1.00 91.19 100 ASP A C 1
ATOM 776 O O . ASP A 1 100 ? 1.514 4.065 -8.276 1.00 91.19 100 ASP A O 1
ATOM 780 N N . ILE A 1 101 ? 3.606 4.362 -9.017 1.00 89.06 101 ILE A N 1
ATOM 781 C CA . ILE A 1 101 ? 4.206 4.409 -7.680 1.00 89.06 101 ILE A CA 1
ATOM 782 C C . ILE A 1 101 ? 3.554 5.461 -6.782 1.00 89.06 101 ILE A C 1
ATOM 784 O O . ILE A 1 101 ? 3.336 5.211 -5.601 1.00 89.06 101 ILE A O 1
ATOM 788 N N . VAL A 1 102 ? 3.176 6.615 -7.335 1.00 88.62 102 VAL A N 1
ATOM 789 C CA . VAL A 1 102 ? 2.508 7.677 -6.573 1.00 88.62 102 VAL A CA 1
ATOM 790 C C . VAL A 1 102 ? 1.141 7.202 -6.080 1.00 88.62 102 VAL A C 1
ATOM 792 O O . VAL A 1 102 ? 0.829 7.348 -4.898 1.00 88.62 102 VAL A O 1
ATOM 795 N N . SER A 1 103 ? 0.346 6.582 -6.954 1.00 91.69 103 SER A N 1
ATOM 796 C CA . SER A 1 103 ? -0.957 6.013 -6.602 1.00 91.69 103 SER A CA 1
ATOM 797 C C . SER A 1 103 ? -0.817 4.884 -5.585 1.00 91.69 103 SER A C 1
ATOM 799 O O . SER A 1 103 ? -1.568 4.846 -4.614 1.00 91.69 103 SER A O 1
ATOM 801 N N . PHE A 1 104 ? 0.178 4.008 -5.744 1.00 92.06 104 PHE A N 1
ATOM 802 C CA . PHE A 1 104 ? 0.497 2.975 -4.761 1.00 92.06 104 PHE A CA 1
ATOM 803 C C . PHE A 1 104 ? 0.796 3.593 -3.389 1.00 92.06 104 PHE A C 1
ATOM 805 O O . PHE A 1 104 ? 0.144 3.266 -2.399 1.00 92.06 104 PHE A O 1
ATOM 812 N N . CYS A 1 105 ? 1.708 4.562 -3.332 1.00 89.00 105 CYS A N 1
ATOM 813 C CA . CYS A 1 105 ? 2.077 5.260 -2.105 1.00 89.00 105 CYS A CA 1
ATOM 814 C C . CYS A 1 105 ? 0.879 5.951 -1.428 1.00 89.00 105 CYS A C 1
ATOM 816 O O . CYS A 1 105 ? 0.755 5.919 -0.201 1.00 89.00 105 CYS A O 1
ATOM 818 N N . GLN A 1 106 ? -0.044 6.533 -2.198 1.00 90.19 106 GLN A N 1
ATOM 819 C CA . GLN A 1 106 ? -1.284 7.099 -1.658 1.00 90.19 106 GLN A CA 1
ATOM 820 C C . GLN A 1 106 ? -2.162 6.035 -0.986 1.00 90.19 106 GLN A C 1
ATOM 822 O O . GLN A 1 106 ? -2.703 6.280 0.092 1.00 90.19 106 GLN A O 1
ATOM 827 N N . GLN A 1 107 ? -2.302 4.855 -1.594 1.00 92.75 107 GLN A N 1
ATOM 828 C CA . GLN A 1 107 ? -3.093 3.756 -1.028 1.00 92.75 107 GLN A CA 1
ATOM 829 C C . GLN A 1 107 ? -2.463 3.228 0.260 1.00 92.75 107 GLN A C 1
ATOM 831 O O . GLN A 1 107 ? -3.153 3.059 1.261 1.00 92.75 107 GLN A O 1
ATOM 836 N N . VAL A 1 108 ? -1.139 3.080 0.278 1.00 90.56 108 VAL A N 1
ATOM 837 C CA . VAL A 1 108 ? -0.407 2.675 1.482 1.00 90.56 108 VAL A CA 1
ATOM 838 C C . VAL A 1 108 ? -0.500 3.732 2.589 1.00 90.56 108 VAL A C 1
ATOM 840 O O . VAL A 1 108 ? -0.650 3.392 3.760 1.00 90.56 108 VAL A O 1
ATOM 843 N N . SER A 1 109 ? -0.510 5.021 2.239 1.00 87.69 109 SER A N 1
ATOM 844 C CA . SER A 1 109 ? -0.749 6.094 3.216 1.00 87.69 109 SER A CA 1
ATOM 845 C C . SER A 1 109 ? -2.141 5.996 3.833 1.00 87.69 109 SER A C 1
ATOM 847 O O . SER A 1 109 ? -2.284 6.103 5.048 1.00 87.69 109 SER A O 1
ATOM 849 N N . LYS A 1 110 ? -3.172 5.755 3.013 1.00 90.38 110 LYS A N 1
ATOM 850 C CA . LYS A 1 110 ? -4.546 5.561 3.501 1.00 90.38 110 LYS A CA 1
ATOM 851 C C . LYS A 1 110 ? -4.638 4.365 4.445 1.00 90.38 110 LYS A C 1
ATOM 853 O O . LYS A 1 110 ? -5.254 4.503 5.499 1.00 90.38 110 LYS A O 1
ATOM 858 N N . LEU A 1 111 ? -3.985 3.253 4.099 1.00 89.62 111 LEU A N 1
ATOM 859 C CA . LEU A 1 111 ? -3.890 2.066 4.949 1.00 89.62 111 LEU A CA 1
ATOM 860 C C . LEU A 1 111 ? -3.281 2.412 6.315 1.00 89.62 111 LEU A C 1
ATOM 862 O O . LEU A 1 111 ? -3.869 2.090 7.343 1.00 89.62 111 LEU A O 1
ATOM 866 N N . MET A 1 112 ? -2.163 3.146 6.345 1.00 87.88 112 MET A N 1
ATOM 867 C CA . MET A 1 112 ? -1.532 3.554 7.606 1.00 87.88 112 MET A CA 1
ATOM 868 C C . MET A 1 112 ? -2.470 4.383 8.486 1.00 87.88 112 MET A C 1
ATOM 870 O O . MET A 1 112 ? -2.577 4.159 9.690 1.00 87.88 112 MET A O 1
ATOM 874 N N . VAL A 1 113 ? -3.186 5.338 7.888 1.00 89.81 113 VAL A N 1
ATOM 875 C CA . VAL A 1 113 ? -4.140 6.167 8.633 1.00 89.81 113 VAL A CA 1
ATOM 876 C C . VAL A 1 113 ? -5.315 5.324 9.139 1.00 89.81 113 VAL A C 1
ATOM 878 O O . VAL A 1 113 ? -5.746 5.516 10.275 1.00 89.81 113 VAL A O 1
ATOM 881 N N . SER A 1 114 ? -5.825 4.377 8.346 1.00 89.06 114 SER A N 1
ATOM 882 C CA . SER A 1 114 ? -6.848 3.425 8.803 1.00 89.06 114 SER A CA 1
ATOM 883 C C . SER A 1 114 ? -6.372 2.617 10.008 1.00 89.06 114 SER A C 1
ATOM 885 O O . SER A 1 114 ? -7.114 2.485 10.978 1.00 89.06 114 SER A O 1
ATOM 887 N N . GLU A 1 115 ? -5.119 2.169 10.001 1.00 87.69 115 GLU A N 1
ATOM 888 C CA . GLU A 1 115 ? -4.523 1.427 11.111 1.00 87.69 115 GLU A CA 1
ATOM 889 C C . GLU A 1 115 ? -4.361 2.252 12.390 1.00 87.69 115 GLU A C 1
ATOM 891 O O . GLU A 1 115 ? -4.611 1.739 13.485 1.00 87.69 115 GLU A O 1
ATOM 896 N N . ILE A 1 116 ? -3.980 3.526 12.260 1.00 89.12 116 ILE A N 1
ATOM 897 C CA . ILE A 1 116 ? -3.906 4.467 13.385 1.00 89.12 116 ILE A CA 1
ATOM 898 C C . ILE A 1 116 ? -5.310 4.709 13.948 1.00 89.12 116 ILE A C 1
ATOM 900 O O . ILE A 1 116 ? -5.529 4.559 15.149 1.00 89.12 116 ILE A O 1
ATOM 904 N N . ARG A 1 117 ? -6.289 5.014 13.084 1.00 90.44 117 ARG A N 1
ATOM 905 C CA . ARG A 1 117 ? -7.686 5.231 13.501 1.00 90.44 117 ARG A CA 1
ATOM 906 C C . ARG A 1 117 ? -8.266 4.014 14.209 1.00 90.44 117 ARG A C 1
ATOM 908 O O . ARG A 1 117 ? -8.932 4.171 15.226 1.00 90.44 117 ARG A O 1
ATOM 915 N N . ARG A 1 118 ? -7.995 2.810 13.701 1.00 88.38 118 ARG A N 1
ATOM 916 C CA . ARG A 1 118 ? -8.460 1.548 14.290 1.00 88.38 118 ARG A CA 1
ATOM 917 C C . ARG A 1 118 ? -7.950 1.355 15.718 1.00 88.38 118 ARG A C 1
ATOM 919 O O . ARG A 1 118 ? -8.690 0.852 16.552 1.00 88.38 118 ARG A O 1
ATOM 926 N N . ARG A 1 119 ? -6.716 1.779 16.003 1.00 86.88 119 ARG A N 1
ATOM 927 C CA . ARG A 1 119 ? -6.116 1.715 17.347 1.00 86.88 119 ARG A CA 1
ATOM 928 C C . ARG A 1 119 ? -6.566 2.843 18.268 1.00 86.88 119 ARG A C 1
ATOM 930 O O . ARG A 1 119 ? -6.609 2.646 19.472 1.00 86.88 119 ARG A O 1
ATOM 937 N N . ALA A 1 120 ? -6.940 3.991 17.710 1.00 91.12 120 ALA A N 1
ATOM 938 C CA . ALA A 1 120 ? -7.517 5.093 18.474 1.00 91.12 120 ALA A CA 1
ATOM 939 C C . ALA A 1 120 ? -8.997 4.872 18.838 1.00 91.12 120 ALA A C 1
ATOM 941 O O . ALA A 1 120 ? -9.488 5.418 19.823 1.00 91.12 120 ALA A O 1
ATOM 942 N N . SER A 1 121 ? -9.734 4.126 18.012 1.00 92.00 121 SER A N 1
ATOM 943 C CA . SER A 1 121 ? -11.191 4.026 18.107 1.00 92.00 121 SER A CA 1
ATOM 944 C C . SER A 1 121 ? -11.644 3.328 19.391 1.00 92.00 121 SER A C 1
ATOM 946 O O . SER A 1 121 ? -11.187 2.231 19.702 1.00 92.00 121 SER A O 1
ATOM 948 N N . ASN A 1 122 ? -12.588 3.953 20.104 1.00 85.81 122 ASN A N 1
ATOM 949 C CA . ASN A 1 122 ? -13.205 3.437 21.332 1.00 85.81 122 ASN A CA 1
ATOM 950 C C . ASN A 1 122 ? -12.208 3.121 22.463 1.00 85.81 122 ASN A C 1
ATOM 952 O O . ASN A 1 122 ? -12.475 2.262 23.302 1.00 85.81 122 ASN A O 1
ATOM 956 N N . GLN A 1 123 ? -11.067 3.814 22.495 1.00 84.31 123 GLN A N 1
ATOM 957 C CA . GLN A 1 123 ? -10.076 3.716 23.567 1.00 84.31 123 GLN A CA 1
ATOM 958 C C . GLN A 1 123 ? -9.951 5.045 24.321 1.00 84.31 123 GLN A C 1
ATOM 960 O O . GLN A 1 123 ? -10.265 6.108 23.785 1.00 84.31 123 GLN A O 1
ATOM 965 N N . SER A 1 124 ? -9.484 4.996 25.572 1.00 91.31 124 SER A N 1
ATOM 966 C CA . SER A 1 124 ? -9.069 6.209 26.287 1.00 91.31 124 SER A CA 1
ATOM 967 C C . SER A 1 124 ? -7.853 6.837 25.600 1.00 91.31 124 SER A C 1
ATOM 969 O O . SER A 1 124 ? -7.115 6.146 24.901 1.00 91.31 124 SER A O 1
ATOM 971 N N . THR A 1 125 ? -7.600 8.131 25.818 1.00 90.56 125 THR A N 1
ATOM 972 C CA . THR A 1 125 ? -6.432 8.825 25.242 1.00 90.56 125 THR A CA 1
ATOM 973 C C . THR A 1 125 ? -5.120 8.094 25.535 1.00 90.56 125 THR A C 1
ATOM 975 O O . THR A 1 125 ? -4.288 7.939 24.646 1.00 90.56 125 THR A O 1
ATOM 978 N N . GLU A 1 126 ? -4.948 7.606 26.765 1.00 90.06 126 GLU A N 1
ATOM 979 C CA . GLU A 1 126 ? -3.751 6.877 27.193 1.00 90.06 126 GLU A CA 1
ATOM 980 C C . GLU A 1 126 ? -3.638 5.501 26.524 1.00 90.06 126 GLU A C 1
ATOM 982 O O . GLU A 1 126 ? -2.586 5.165 25.979 1.00 90.06 126 GLU A O 1
ATOM 987 N N . ALA A 1 127 ? -4.730 4.729 26.486 1.00 86.44 127 ALA A N 1
ATOM 988 C CA . ALA A 1 127 ? -4.746 3.418 25.839 1.00 86.44 127 ALA A CA 1
ATOM 989 C C . ALA A 1 127 ? -4.523 3.533 24.322 1.00 86.44 127 ALA A C 1
ATOM 991 O O . ALA A 1 127 ? -3.685 2.819 23.770 1.00 86.44 127 ALA A O 1
ATOM 992 N N . ALA A 1 128 ? -5.186 4.496 23.675 1.00 88.00 128 ALA A N 1
ATOM 993 C CA . ALA A 1 128 ? -4.995 4.821 22.266 1.00 88.00 128 ALA A CA 1
ATOM 994 C C . ALA A 1 128 ? -3.542 5.214 21.980 1.00 88.00 128 ALA A C 1
ATOM 996 O O . ALA A 1 128 ? -2.939 4.691 21.044 1.00 88.00 128 ALA A O 1
ATOM 997 N N . SER A 1 129 ? -2.969 6.105 22.798 1.00 85.50 129 SER A N 1
ATOM 998 C CA . SER A 1 129 ? -1.575 6.538 22.672 1.00 85.50 129 SER A CA 1
ATOM 999 C C . SER A 1 129 ? -0.623 5.351 22.777 1.00 85.50 129 SER A C 1
ATOM 1001 O O . SER A 1 129 ? 0.178 5.143 21.874 1.00 85.50 129 SER A O 1
ATOM 1003 N N . CYS A 1 130 ? -0.773 4.502 23.798 1.00 82.19 130 CYS A N 1
ATOM 1004 C CA . CYS A 1 130 ? 0.056 3.311 23.977 1.00 82.19 130 CYS A CA 1
ATOM 1005 C C . CYS A 1 130 ? -0.106 2.304 22.825 1.00 82.19 130 CYS A C 1
ATOM 1007 O O . CYS A 1 130 ? 0.876 1.728 22.367 1.00 82.19 130 CYS A O 1
ATOM 1009 N N . ALA A 1 131 ? -1.323 2.091 22.319 1.00 83.50 131 ALA A N 1
ATOM 1010 C CA . ALA A 1 131 ? -1.579 1.169 21.214 1.00 83.50 131 ALA A CA 1
ATOM 1011 C C . ALA A 1 131 ? -1.010 1.676 19.880 1.00 83.50 131 ALA A C 1
ATOM 1013 O O . ALA A 1 131 ? -0.476 0.887 19.098 1.00 83.50 131 ALA A O 1
ATOM 1014 N N . ILE A 1 132 ? -1.119 2.982 19.611 1.00 85.62 132 ILE A N 1
ATOM 1015 C CA . ILE A 1 132 ? -0.515 3.626 18.439 1.00 85.62 132 ILE A CA 1
ATOM 1016 C C . ILE A 1 132 ? 1.005 3.623 18.575 1.00 85.62 132 ILE A C 1
ATOM 1018 O O . ILE A 1 132 ? 1.678 3.240 17.625 1.00 85.62 132 ILE A O 1
ATOM 1022 N N . ALA A 1 133 ? 1.532 3.990 19.745 1.00 82.44 133 ALA A N 1
ATOM 1023 C CA . ALA A 1 133 ? 2.951 3.947 20.056 1.00 82.44 133 ALA A CA 1
ATOM 1024 C C . ALA A 1 133 ? 3.486 2.537 19.826 1.00 82.44 133 ALA A C 1
ATOM 1026 O O . ALA A 1 133 ? 4.265 2.383 18.912 1.00 82.44 133 ALA A O 1
ATOM 1027 N N . LYS A 1 134 ? 2.949 1.483 20.449 1.00 80.50 134 LYS A N 1
ATOM 1028 C CA . LYS A 1 134 ? 3.345 0.079 20.194 1.00 80.50 134 LYS A CA 1
ATOM 1029 C C . LYS A 1 134 ? 3.252 -0.361 18.733 1.00 80.50 134 LYS A C 1
ATOM 1031 O O . LYS A 1 134 ? 3.995 -1.226 18.292 1.00 80.50 134 LYS A O 1
ATOM 1036 N N . PHE A 1 135 ? 2.306 0.185 17.974 1.00 78.56 135 PHE A N 1
ATOM 1037 C CA . PHE A 1 135 ? 2.196 -0.098 16.54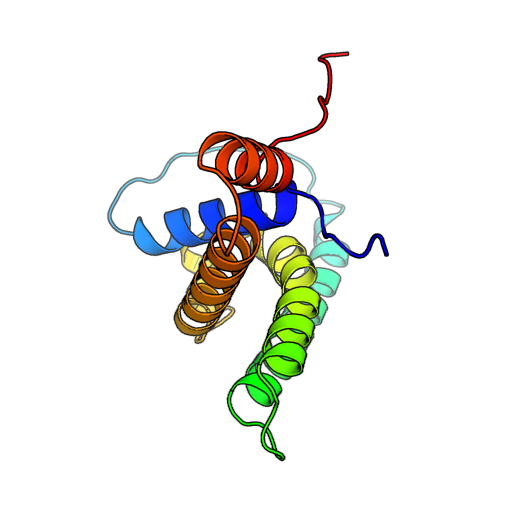4 1.00 78.56 135 PHE A CA 1
ATOM 1038 C C . PHE A 1 135 ? 3.290 0.590 15.714 1.00 78.56 135 PHE A C 1
ATOM 1040 O O . PHE A 1 135 ? 3.653 0.096 14.646 1.00 78.56 135 PHE A O 1
ATOM 1047 N N . LEU A 1 136 ? 3.795 1.724 16.196 1.00 75.56 136 LEU A N 1
ATOM 1048 C CA . LEU A 1 136 ? 4.865 2.516 15.591 1.00 75.56 136 LEU A CA 1
ATOM 1049 C C . LEU A 1 136 ? 6.260 2.210 16.182 1.00 75.56 136 LEU A C 1
ATOM 1051 O O . LEU A 1 136 ? 7.260 2.415 15.496 1.00 75.56 136 LEU A O 1
ATOM 1055 N N . GLU A 1 137 ? 6.326 1.756 17.434 1.00 67.94 137 GLU A N 1
ATOM 1056 C CA . GLU A 1 137 ? 7.507 1.573 18.279 1.00 67.94 137 GLU A CA 1
ATOM 1057 C C . GLU A 1 137 ? 8.155 0.212 18.047 1.00 67.94 137 GLU A C 1
ATOM 1059 O O . GLU A 1 137 ? 7.503 -0.820 17.917 1.00 67.94 137 GLU A O 1
ATOM 1064 N N . ILE A 1 138 ? 9.482 0.260 18.011 1.00 56.19 138 ILE A N 1
ATOM 1065 C CA . ILE A 1 138 ? 10.431 -0.838 17.867 1.00 56.19 138 ILE A CA 1
ATOM 1066 C C . ILE A 1 138 ? 10.628 -1.450 19.255 1.00 56.19 138 ILE A C 1
ATOM 1068 O O . ILE A 1 138 ? 11.123 -0.758 20.140 1.00 56.19 138 ILE A O 1
ATOM 1072 N N . GLU A 1 139 ? 10.312 -2.730 19.461 1.00 39.09 139 GLU A N 1
ATOM 1073 C CA . GLU A 1 139 ? 10.984 -3.463 20.542 1.00 39.09 139 GLU A CA 1
ATOM 1074 C C . GLU A 1 139 ? 12.482 -3.492 20.195 1.00 39.09 139 GLU A C 1
ATOM 1076 O O . GLU A 1 139 ? 12.858 -3.885 19.087 1.00 39.09 139 GLU A O 1
ATOM 1081 N N . GLY A 1 140 ? 13.303 -2.929 21.086 1.00 38.12 140 GLY A N 1
ATOM 1082 C CA . GLY A 1 140 ? 14.670 -2.480 20.828 1.00 38.12 140 GLY A CA 1
ATOM 1083 C C . GLY A 1 140 ? 15.559 -3.481 20.088 1.00 38.12 140 GLY A C 1
ATOM 1084 O O . GLY A 1 140 ? 15.751 -4.609 20.524 1.00 38.12 140 GLY A O 1
ATOM 1085 N N . CYS A 1 141 ? 16.190 -3.026 19.003 1.00 30.59 141 CYS A N 1
ATOM 1086 C CA . CYS A 1 141 ? 17.539 -3.493 18.711 1.00 30.59 141 CYS A CA 1
ATOM 1087 C C . CYS A 1 141 ? 18.439 -2.673 19.627 1.00 30.59 141 CYS A C 1
ATOM 1089 O O . CYS A 1 141 ? 18.775 -1.531 19.310 1.00 30.59 141 CYS A O 1
ATOM 1091 N N . GLU A 1 142 ? 18.725 -3.226 20.800 1.00 34.56 142 GLU A N 1
ATOM 1092 C CA . GLU A 1 142 ? 19.874 -2.807 21.583 1.00 34.56 142 GLU A CA 1
ATOM 1093 C C . GLU A 1 142 ? 21.100 -2.773 20.659 1.00 34.56 142 GLU A C 1
ATOM 1095 O O . GLU A 1 142 ? 21.268 -3.606 19.763 1.00 34.56 142 GLU A O 1
ATOM 1100 N N . GLU A 1 143 ? 21.904 -1.736 20.837 1.00 30.17 143 GLU A N 1
ATOM 1101 C CA . GLU A 1 143 ? 23.269 -1.663 20.345 1.00 30.17 143 GLU A CA 1
ATOM 1102 C C . GLU A 1 143 ? 24.034 -2.882 20.889 1.00 30.17 143 GLU A C 1
ATOM 1104 O O . GLU A 1 143 ? 24.097 -3.093 22.101 1.00 30.17 143 GLU A O 1
ATOM 1109 N N . SER A 1 144 ? 24.551 -3.737 20.007 1.00 33.12 144 SER A N 1
ATOM 1110 C CA . SER A 1 144 ? 25.518 -4.796 20.332 1.00 33.12 144 SER A CA 1
ATOM 1111 C C . SER A 1 144 ? 26.406 -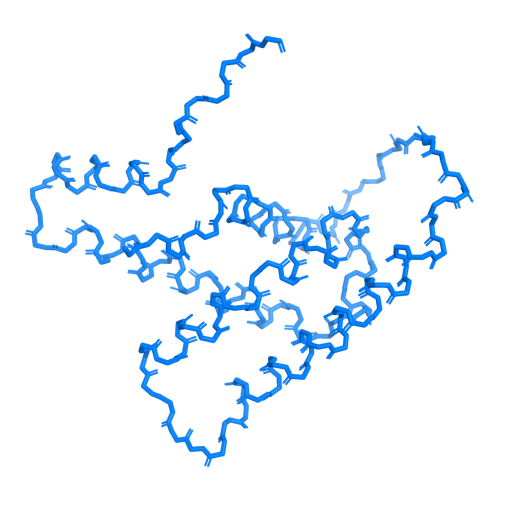5.071 19.132 1.00 33.12 144 SER A C 1
ATOM 1113 O O . SER A 1 144 ? 25.860 -5.160 18.007 1.00 33.12 144 SER A O 1
#